Protein AF-A0A9E6MSM5-F1 (afdb_monomer_lite)

Secondary structure (DSSP, 8-state):
-----HHHHHHHHHHTSSSEEEPPPPTT-SEEEEETTTEEEEEEESSSSEEEEEEEEHHHHHTT-TTS-EEEEEEEPTTSS-EEEEEEE-S--HHHHHHHHHHHHHHHHHHHT----

pLDDT: mean 87.07, std 14.28, range [33.81, 97.38]

Sequence (117 aa):
MTSSTLKNILEQTILGCQNVKHLPSNKNWDSSFNINDKFIVEISRVSTDRSIIRVYGFNDFQNQTLSKKITIEFERVKFEDQCTFSIDVKNASRETEDYAYEIIGRVLNRFKGNKIT

Foldseek 3Di:
DPLQALQNLLVVLQVPAPPKDWDPDDPVFPTWIQHPLFKIWTKHDPDSFKIKIKIAGNVCVVVVVSQQIKIKIWGDDPPALAIDIDIDGGNHDPVRVVVVVVSVVSSRVVSVPPPPD

Structure (mmCIF, N/CA/C/O backbone):
data_AF-A0A9E6MSM5-F1
#
_entry.id   AF-A0A9E6MSM5-F1
#
loop_
_atom_site.group_PDB
_atom_site.id
_atom_site.type_symbol
_atom_site.label_atom_id
_atom_site.label_alt_id
_atom_site.label_comp_id
_atom_site.label_asym_id
_atom_site.label_entity_id
_atom_site.label_seq_id
_atom_site.pdbx_PDB_ins_code
_atom_site.Cartn_x
_atom_site.Cartn_y
_atom_site.Cartn_z
_atom_site.occupancy
_atom_site.B_iso_or_equiv
_atom_site.auth_seq_id
_atom_site.auth_comp_id
_atom_site.auth_asym_id
_atom_site.auth_atom_id
_atom_site.pdbx_PDB_model_num
ATOM 1 N N . MET A 1 1 ? 2.927 4.435 -26.606 1.00 36.97 1 MET A N 1
ATOM 2 C CA . MET A 1 1 ? 2.284 3.939 -25.371 1.00 36.97 1 MET A CA 1
ATOM 3 C C . MET A 1 1 ? 2.728 4.842 -24.237 1.00 36.97 1 MET A C 1
ATOM 5 O O . MET A 1 1 ? 3.927 4.990 -24.043 1.00 36.97 1 MET A O 1
ATOM 9 N N . THR A 1 2 ? 1.815 5.521 -23.550 1.00 41.53 2 THR A N 1
ATOM 10 C CA . THR A 1 2 ? 2.158 6.235 -22.314 1.00 41.53 2 THR A CA 1
ATOM 11 C C . THR A 1 2 ? 2.566 5.185 -21.284 1.00 41.53 2 THR A C 1
ATOM 13 O O . THR A 1 2 ? 1.740 4.372 -20.883 1.00 41.53 2 THR A O 1
ATOM 16 N N . SER A 1 3 ? 3.847 5.137 -20.906 1.00 55.78 3 SER A N 1
ATOM 17 C CA . SER A 1 3 ? 4.294 4.261 -19.818 1.00 55.78 3 SER A CA 1
ATOM 18 C C . SER A 1 3 ? 3.524 4.659 -18.561 1.00 55.78 3 SER A C 1
ATOM 20 O O . SER A 1 3 ? 3.722 5.751 -18.025 1.00 55.78 3 SER A O 1
ATOM 22 N N . SER A 1 4 ? 2.573 3.827 -18.135 1.00 69.44 4 SER A N 1
ATOM 23 C CA . SER A 1 4 ? 1.844 4.061 -16.895 1.00 69.44 4 SER A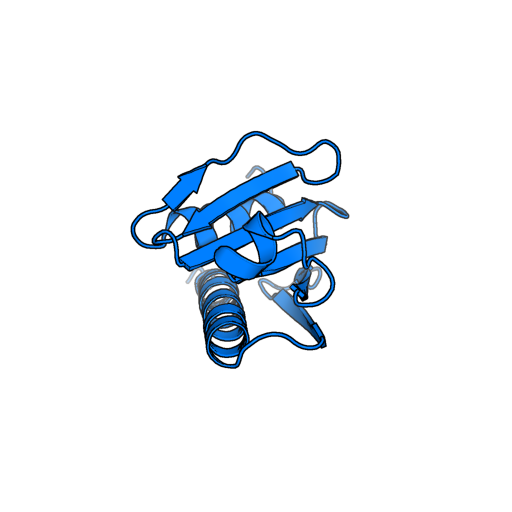 CA 1
ATOM 24 C C . SER A 1 4 ? 2.843 3.997 -15.743 1.00 69.44 4 SER A C 1
ATOM 26 O O . SER A 1 4 ? 3.544 2.987 -15.592 1.00 69.44 4 SER A O 1
ATOM 28 N N . THR A 1 5 ? 2.907 5.068 -14.950 1.00 86.12 5 THR A N 1
ATOM 29 C CA . THR A 1 5 ? 3.722 5.118 -13.731 1.00 86.12 5 THR A CA 1
ATOM 30 C C . THR A 1 5 ? 3.323 3.977 -12.799 1.00 86.12 5 THR A C 1
ATOM 32 O O . THR A 1 5 ? 2.161 3.556 -12.782 1.00 86.12 5 THR A O 1
ATOM 35 N N . LEU A 1 6 ? 4.268 3.488 -11.993 1.00 90.25 6 LEU A N 1
ATOM 36 C CA . LEU A 1 6 ? 3.980 2.446 -11.008 1.00 90.25 6 LEU A CA 1
ATOM 37 C C . LEU A 1 6 ? 2.829 2.865 -10.081 1.00 90.25 6 LEU A C 1
ATOM 39 O O . LEU A 1 6 ? 1.891 2.097 -9.894 1.00 90.25 6 LEU A O 1
ATOM 43 N N . LYS A 1 7 ? 2.820 4.123 -9.625 1.00 92.94 7 LYS A N 1
ATOM 44 C CA . LYS A 1 7 ? 1.723 4.722 -8.851 1.00 92.94 7 LYS A CA 1
ATOM 45 C C . LYS A 1 7 ? 0.350 4.499 -9.492 1.00 92.94 7 LYS A C 1
ATOM 47 O O . LYS A 1 7 ? -0.555 4.029 -8.810 1.00 92.94 7 LYS A O 1
ATOM 52 N N . ASN A 1 8 ? 0.202 4.752 -10.795 1.00 91.25 8 ASN A N 1
ATOM 53 C CA . ASN A 1 8 ? -1.075 4.547 -11.484 1.00 91.25 8 ASN A CA 1
ATOM 54 C C . ASN A 1 8 ? -1.486 3.066 -11.486 1.00 91.25 8 ASN A C 1
ATOM 56 O O . ASN A 1 8 ? -2.660 2.752 -11.321 1.00 91.25 8 ASN A O 1
ATOM 60 N N . ILE A 1 9 ? -0.536 2.139 -11.646 1.00 90.56 9 ILE A N 1
ATOM 61 C CA . ILE A 1 9 ? -0.819 0.695 -11.584 1.00 90.56 9 ILE A CA 1
ATOM 62 C C . ILE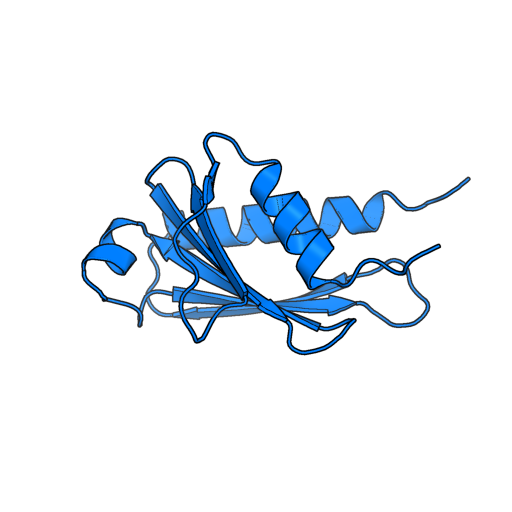 A 1 9 ? -1.300 0.300 -10.185 1.00 90.56 9 ILE A C 1
ATOM 64 O O . ILE A 1 9 ? -2.262 -0.463 -10.060 1.00 90.56 9 ILE A O 1
ATOM 68 N N . LEU A 1 10 ? -0.665 0.832 -9.139 1.00 94.06 10 LEU A N 1
ATOM 69 C CA . LEU A 1 10 ? -1.059 0.580 -7.755 1.00 94.06 10 LEU A CA 1
ATOM 70 C C . LEU A 1 10 ? -2.469 1.114 -7.476 1.00 94.06 10 LEU A C 1
ATOM 72 O O . LEU A 1 10 ? -3.304 0.372 -6.970 1.00 94.06 10 LEU A O 1
ATOM 76 N N . GLU A 1 11 ? -2.787 2.341 -7.894 1.00 94.50 11 GLU A N 1
ATOM 77 C CA . GLU A 1 11 ? -4.142 2.897 -7.768 1.00 94.50 11 GLU A CA 1
ATOM 78 C C . GLU A 1 11 ? -5.186 2.036 -8.473 1.00 94.50 11 GLU A C 1
ATOM 80 O O . GLU A 1 11 ? -6.209 1.703 -7.886 1.00 94.50 11 GLU A O 1
ATOM 85 N N . GLN A 1 12 ? -4.917 1.622 -9.712 1.00 92.94 12 GLN A N 1
ATOM 86 C CA . GLN A 1 12 ? -5.826 0.758 -10.465 1.00 92.94 12 GLN A CA 1
ATOM 87 C C . GLN A 1 12 ? -5.979 -0.629 -9.828 1.00 92.94 12 GLN A C 1
ATOM 89 O O . GLN A 1 12 ? -7.012 -1.276 -9.989 1.00 92.94 12 GLN A O 1
ATOM 94 N N . THR A 1 13 ? -4.962 -1.100 -9.105 1.00 93.31 13 THR A N 1
ATOM 95 C CA . THR A 1 13 ? -5.043 -2.344 -8.333 1.00 93.31 13 THR A CA 1
ATOM 96 C C . THR A 1 13 ? -5.978 -2.175 -7.142 1.00 93.31 13 THR A C 1
ATOM 98 O O . THR A 1 13 ? -6.855 -3.014 -6.945 1.00 93.31 13 THR A O 1
ATOM 101 N N . ILE A 1 14 ? -5.841 -1.073 -6.399 1.00 95.12 14 ILE A N 1
ATOM 102 C CA . ILE A 1 14 ? -6.708 -0.760 -5.258 1.00 95.12 14 ILE A CA 1
ATOM 103 C C . ILE A 1 14 ? -8.147 -0.513 -5.709 1.00 95.12 14 ILE A C 1
ATOM 105 O O . ILE A 1 14 ? -9.060 -1.074 -5.121 1.00 95.12 14 ILE A O 1
ATOM 109 N N . LEU A 1 15 ? -8.368 0.236 -6.791 1.00 93.75 15 LEU A N 1
ATOM 110 C CA . LEU A 1 15 ? -9.702 0.472 -7.358 1.00 93.75 15 LEU A CA 1
ATOM 111 C C . LEU A 1 15 ? -10.398 -0.813 -7.842 1.00 93.75 15 LEU A C 1
ATOM 113 O O . LEU A 1 15 ? -11.617 -0.824 -7.979 1.00 93.75 15 LEU A O 1
ATOM 117 N N . GLY A 1 16 ? -9.647 -1.893 -8.080 1.00 91.88 16 GLY A N 1
ATOM 118 C CA . GLY A 1 16 ? -10.193 -3.221 -8.373 1.00 91.88 16 GLY A CA 1
ATOM 119 C C . GLY A 1 16 ? -10.641 -4.015 -7.136 1.00 91.88 16 GLY A C 1
ATOM 120 O O . GLY A 1 16 ? -11.108 -5.147 -7.279 1.00 91.88 16 GLY A O 1
ATOM 121 N N . CYS A 1 17 ? -10.469 -3.483 -5.924 1.00 90.88 17 CYS A N 1
ATOM 122 C CA . CYS A 1 17 ? -11.009 -4.073 -4.700 1.00 90.88 17 CYS A CA 1
ATOM 123 C C . CYS A 1 17 ? -12.515 -3.785 -4.556 1.00 90.88 17 CYS A C 1
ATOM 125 O O . CYS A 1 17 ? -13.082 -2.923 -5.224 1.00 90.88 17 CYS A O 1
ATOM 127 N N . GLN A 1 18 ? -13.185 -4.518 -3.666 1.00 88.00 18 GLN A N 1
ATOM 128 C CA . GLN A 1 18 ? -14.595 -4.273 -3.356 1.00 88.00 18 GLN A CA 1
ATOM 129 C C . GLN A 1 18 ? -14.755 -3.079 -2.402 1.00 88.00 18 GLN A C 1
ATOM 131 O O . GLN A 1 18 ? -13.932 -2.884 -1.509 1.00 88.00 18 GLN A O 1
ATOM 136 N N . ASN A 1 19 ? -15.827 -2.303 -2.599 1.00 92.69 19 ASN A N 1
ATOM 137 C CA . ASN A 1 19 ? -16.232 -1.146 -1.787 1.00 92.69 19 ASN A CA 1
ATOM 138 C C . ASN A 1 19 ? -15.091 -0.168 -1.473 1.00 92.69 19 ASN A C 1
ATOM 140 O O . ASN A 1 19 ? -14.764 0.093 -0.312 1.00 92.69 19 ASN A O 1
ATOM 144 N N . VAL A 1 20 ? -14.495 0.382 -2.528 1.00 95.44 20 VAL A N 1
ATOM 145 C CA . VAL A 1 20 ? -13.452 1.403 -2.422 1.00 95.44 20 VAL A CA 1
ATOM 146 C C . VAL A 1 20 ? -14.063 2.796 -2.436 1.00 95.44 20 VAL A C 1
ATOM 148 O O . VAL A 1 20 ? -14.829 3.140 -3.334 1.00 95.44 20 VAL A O 1
ATOM 151 N N . LYS A 1 21 ? -13.685 3.621 -1.462 1.00 95.62 21 LYS A N 1
ATOM 152 C CA . LYS A 1 21 ? -14.021 5.046 -1.407 1.00 95.62 21 LYS A CA 1
ATOM 153 C C . LYS A 1 21 ? -12.731 5.857 -1.457 1.00 95.62 21 LYS A C 1
ATOM 155 O O . LYS A 1 21 ? -11.815 5.604 -0.675 1.00 95.62 21 LYS A O 1
ATOM 160 N N . HIS A 1 22 ? -12.665 6.847 -2.342 1.00 93.75 22 HIS A N 1
ATOM 161 C CA . HIS A 1 22 ? -11.590 7.835 -2.296 1.00 93.75 22 HIS A CA 1
ATOM 162 C C . HIS A 1 22 ? -11.713 8.677 -1.027 1.00 93.75 22 HIS A C 1
ATOM 164 O O . HIS A 1 22 ? -12.796 9.161 -0.695 1.00 93.75 22 HIS A O 1
ATOM 170 N N . LEU A 1 23 ? -10.592 8.866 -0.341 1.00 90.38 23 LEU A N 1
ATOM 171 C CA . LEU A 1 23 ? -10.477 9.828 0.742 1.00 90.38 23 LEU A CA 1
ATOM 172 C C . LEU A 1 23 ? -9.887 11.142 0.210 1.00 90.38 23 LEU A C 1
ATOM 174 O O . LEU A 1 23 ? -9.152 11.125 -0.784 1.00 90.38 23 LEU A O 1
ATOM 178 N N . PRO A 1 24 ? -10.193 12.286 0.850 1.00 84.19 24 PRO A N 1
ATOM 179 C CA . PRO A 1 24 ? -9.571 13.557 0.505 1.00 84.19 24 PRO A CA 1
ATOM 180 C C . PRO A 1 24 ? -8.046 13.432 0.520 1.00 84.19 24 PRO A C 1
ATOM 182 O O . PRO A 1 24 ? -7.478 12.825 1.430 1.00 84.19 24 PRO A O 1
ATOM 185 N N . SER A 1 25 ? -7.386 14.007 -0.487 1.00 65.19 2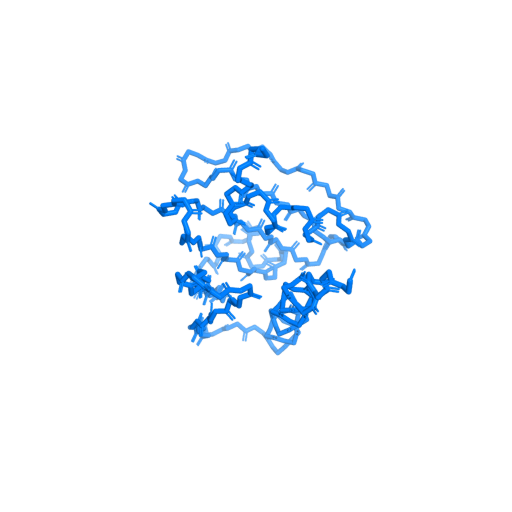5 SER A N 1
ATOM 186 C CA . SER A 1 25 ? -5.927 13.977 -0.564 1.00 65.19 25 SER A CA 1
ATOM 187 C C . SER A 1 25 ? -5.320 14.666 0.662 1.00 65.19 25 SER A C 1
ATOM 189 O O . SER A 1 25 ? -5.641 15.803 1.015 1.00 65.19 25 SER A O 1
ATOM 191 N N . ASN A 1 26 ? -4.442 13.926 1.322 1.00 69.94 26 ASN A N 1
ATOM 192 C CA . ASN A 1 26 ? -3.543 14.388 2.361 1.00 69.94 26 ASN A CA 1
ATOM 193 C C . ASN A 1 26 ? -2.315 15.001 1.664 1.00 69.94 26 ASN A C 1
ATOM 195 O O . ASN A 1 26 ? -1.793 14.398 0.736 1.00 69.94 26 ASN A O 1
ATOM 199 N N . LYS A 1 27 ? -1.802 16.154 2.122 1.00 69.56 27 LYS A N 1
ATOM 200 C CA . LYS A 1 27 ? -0.633 16.834 1.510 1.00 69.56 27 LYS A CA 1
ATOM 201 C C . LYS A 1 27 ? 0.610 15.943 1.325 1.00 69.56 27 LYS A C 1
ATOM 203 O O . LYS A 1 27 ? 1.472 16.283 0.524 1.00 69.56 27 LYS A O 1
ATOM 208 N N . ASN A 1 28 ? 0.716 14.846 2.071 1.00 77.94 28 ASN A N 1
ATOM 209 C CA . ASN A 1 28 ? 1.861 13.938 2.067 1.00 77.94 28 ASN A CA 1
ATOM 210 C C . ASN A 1 28 ? 1.669 12.691 1.183 1.00 77.94 28 ASN A C 1
ATOM 212 O O . ASN A 1 28 ? 2.617 11.923 1.032 1.00 77.94 28 ASN A O 1
ATOM 216 N N . TRP A 1 29 ? 0.469 12.462 0.637 1.00 88.88 29 TRP A N 1
ATOM 217 C CA . TRP A 1 29 ? 0.138 11.265 -0.143 1.00 88.88 29 TRP A CA 1
ATOM 218 C C . TRP A 1 29 ? -0.620 11.638 -1.408 1.00 88.88 29 TRP A C 1
ATOM 220 O O . TRP A 1 29 ? -1.576 12.412 -1.369 1.00 88.88 29 TRP A O 1
ATOM 230 N N . ASP A 1 30 ? -0.225 11.039 -2.528 1.00 90.44 30 ASP A N 1
ATOM 231 C CA . ASP A 1 30 ? -0.870 11.321 -3.808 1.00 90.44 30 ASP A CA 1
ATOM 232 C C . ASP A 1 30 ? -2.325 10.846 -3.799 1.00 90.44 30 ASP A C 1
ATOM 234 O O . ASP A 1 30 ? -3.197 11.502 -4.370 1.00 90.44 30 ASP A O 1
ATOM 238 N N . SER A 1 31 ? -2.582 9.716 -3.131 1.00 93.38 31 SER A N 1
ATOM 239 C CA . SER A 1 31 ? -3.890 9.062 -3.129 1.00 93.38 31 SER A CA 1
ATOM 240 C C . SER A 1 31 ? -4.150 8.359 -1.807 1.00 93.38 31 SER A C 1
ATOM 242 O O . SER A 1 31 ? -3.238 7.797 -1.201 1.00 93.38 31 SER A O 1
ATOM 244 N N . SER A 1 32 ? -5.407 8.366 -1.372 1.00 95.00 32 SER A N 1
ATOM 245 C CA . SER A 1 32 ? -5.853 7.677 -0.166 1.00 95.00 32 SER A CA 1
ATOM 246 C C . SER A 1 32 ? -7.213 7.031 -0.405 1.00 95.00 32 SER A C 1
ATOM 248 O O . SER A 1 32 ? -8.090 7.618 -1.046 1.00 95.00 32 SER A O 1
ATOM 250 N N . PHE A 1 33 ? -7.370 5.805 0.083 1.00 95.44 33 PHE A N 1
ATOM 251 C CA . PHE A 1 33 ? -8.530 4.960 -0.157 1.00 95.44 33 PHE A CA 1
ATOM 252 C C . PHE A 1 33 ? -8.996 4.312 1.139 1.00 95.44 33 PHE A C 1
ATOM 254 O O . PHE A 1 33 ? -8.188 3.789 1.903 1.00 95.44 33 PHE A O 1
ATOM 261 N N . ASN A 1 34 ? -10.306 4.290 1.346 1.00 95.94 34 ASN A N 1
ATOM 262 C CA . ASN A 1 34 ? -10.960 3.460 2.344 1.00 95.94 34 ASN A CA 1
ATOM 263 C C . ASN A 1 34 ? -11.526 2.215 1.651 1.00 95.94 34 ASN A C 1
ATOM 265 O O . ASN A 1 34 ? -12.280 2.340 0.683 1.00 95.94 34 ASN A O 1
ATOM 269 N N . ILE A 1 35 ? -11.151 1.033 2.140 1.00 96.00 35 ILE A N 1
ATOM 270 C CA . ILE A 1 35 ? -11.559 -0.262 1.600 1.00 96.00 35 ILE A CA 1
ATOM 271 C C . ILE A 1 35 ? -12.437 -0.983 2.614 1.00 96.00 35 ILE A C 1
ATOM 273 O O . ILE A 1 35 ? -11.976 -1.326 3.708 1.00 96.00 35 ILE A O 1
ATOM 277 N N . ASN A 1 36 ? -13.689 -1.250 2.230 1.00 93.75 36 ASN A N 1
ATOM 278 C CA . ASN A 1 36 ? -14.669 -1.975 3.047 1.00 93.75 36 ASN A CA 1
ATOM 279 C C . ASN A 1 36 ? -14.877 -1.393 4.463 1.00 93.75 36 ASN A C 1
ATOM 281 O O . ASN A 1 36 ? -15.282 -2.131 5.355 1.00 93.75 36 ASN A O 1
ATOM 285 N N . ASP A 1 37 ? -14.555 -0.112 4.699 1.00 92.88 37 ASP A N 1
ATOM 286 C CA . ASP A 1 37 ? -14.553 0.504 6.038 1.00 92.88 37 ASP A CA 1
ATOM 287 C C . ASP A 1 37 ? -13.681 -0.274 7.058 1.00 92.88 37 ASP A C 1
ATOM 289 O O . ASP A 1 37 ? -13.856 -0.172 8.271 1.00 92.88 37 ASP A O 1
ATOM 293 N N . LYS A 1 38 ? -12.710 -1.052 6.551 1.00 95.19 38 LYS A N 1
ATOM 294 C CA . LYS A 1 38 ? -11.797 -1.910 7.322 1.00 95.19 38 LYS A CA 1
ATOM 295 C C . LYS A 1 38 ? -10.347 -1.481 7.223 1.00 95.19 38 LYS A C 1
ATOM 297 O O . LYS A 1 38 ? -9.627 -1.544 8.217 1.00 95.19 38 LYS A O 1
ATOM 302 N N . PHE A 1 39 ? -9.922 -1.043 6.043 1.00 96.06 39 PHE A N 1
ATOM 303 C CA . PHE A 1 39 ? -8.536 -0.679 5.791 1.00 96.06 39 PHE A CA 1
ATOM 304 C C . PHE A 1 39 ? -8.443 0.680 5.129 1.00 96.06 39 PHE A C 1
ATOM 306 O O . PHE A 1 39 ? -9.260 1.024 4.274 1.00 96.06 39 PHE A O 1
ATOM 313 N N . ILE A 1 40 ? -7.401 1.420 5.488 1.00 95.38 40 ILE A N 1
ATOM 314 C C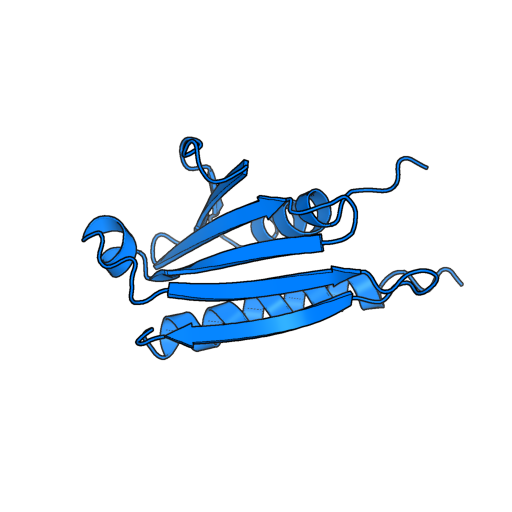A . ILE A 1 40 ? -6.982 2.607 4.753 1.00 95.38 40 ILE A CA 1
ATOM 315 C C . ILE A 1 40 ? -5.710 2.280 3.985 1.00 95.38 40 ILE A C 1
ATOM 317 O O . ILE A 1 40 ? -4.773 1.707 4.543 1.00 95.38 40 ILE A O 1
ATOM 321 N N . VAL A 1 41 ? -5.686 2.659 2.711 1.00 95.75 41 VAL A N 1
ATOM 322 C CA . VAL A 1 41 ? -4.527 2.516 1.834 1.00 95.75 41 VAL A CA 1
ATOM 323 C C . VAL A 1 41 ? -4.118 3.893 1.332 1.00 95.75 41 VAL A C 1
ATOM 325 O O . VAL A 1 41 ? -4.893 4.553 0.645 1.00 95.75 41 VAL A O 1
ATOM 328 N N . GLU A 1 42 ? -2.902 4.321 1.652 1.00 95.38 42 GLU A N 1
ATOM 329 C CA . GLU A 1 42 ? -2.297 5.543 1.109 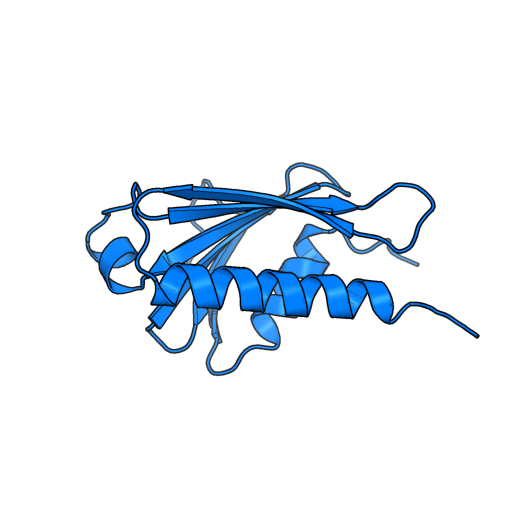1.00 95.38 42 GLU A CA 1
ATOM 330 C C . GLU A 1 42 ? -1.209 5.178 0.092 1.00 95.38 42 GLU A C 1
ATOM 332 O O . GLU A 1 42 ? -0.451 4.233 0.311 1.00 95.38 42 GLU A O 1
ATOM 337 N N . ILE A 1 43 ? -1.118 5.920 -1.015 1.00 95.44 43 ILE A N 1
ATOM 338 C CA . ILE A 1 43 ? -0.149 5.694 -2.097 1.00 95.44 43 ILE A CA 1
ATOM 339 C C . ILE A 1 43 ? 0.624 6.982 -2.374 1.00 95.44 43 ILE A C 1
ATOM 341 O O . ILE A 1 43 ? 0.041 8.063 -2.463 1.00 95.44 43 ILE A O 1
ATOM 345 N N . SER A 1 44 ? 1.942 6.867 -2.516 1.00 93.88 44 SER A N 1
ATOM 346 C CA . SER A 1 44 ? 2.823 7.966 -2.909 1.00 93.88 44 SER A CA 1
ATOM 347 C C . SER A 1 44 ? 3.802 7.514 -3.988 1.00 93.88 44 SER A C 1
ATOM 349 O O . SER A 1 44 ? 4.400 6.436 -3.912 1.00 93.88 44 SER A O 1
ATOM 351 N N . ARG A 1 45 ? 3.970 8.347 -5.011 1.00 93.31 45 ARG A N 1
ATOM 352 C CA . ARG A 1 45 ? 4.959 8.192 -6.067 1.00 93.31 45 ARG A CA 1
ATOM 353 C C . ARG A 1 45 ? 6.311 8.695 -5.574 1.00 93.31 45 ARG A C 1
ATOM 355 O O . ARG A 1 45 ? 6.469 9.875 -5.278 1.00 93.31 45 ARG A O 1
ATOM 362 N N . VAL A 1 46 ? 7.315 7.822 -5.612 1.00 92.94 46 VAL A N 1
ATOM 363 C CA . VAL A 1 46 ? 8.717 8.206 -5.381 1.00 92.94 46 VAL A CA 1
ATOM 364 C C . VAL A 1 46 ? 9.382 8.585 -6.707 1.00 92.94 46 VAL A C 1
ATOM 366 O O . VAL A 1 46 ? 10.056 9.605 -6.805 1.00 92.94 46 VAL A O 1
ATOM 369 N N . SER A 1 47 ? 9.158 7.792 -7.755 1.00 91.25 47 SER A N 1
ATOM 370 C CA . SER A 1 47 ? 9.612 8.053 -9.126 1.00 91.25 47 SER A CA 1
ATOM 371 C C . SER A 1 47 ? 8.650 7.403 -10.133 1.00 91.25 47 SER A C 1
ATOM 373 O O . SER A 1 47 ? 7.604 6.879 -9.751 1.00 91.25 47 SER A O 1
ATOM 375 N N . THR A 1 48 ? 8.968 7.426 -11.431 1.00 88.88 48 THR A N 1
ATOM 376 C CA . THR A 1 48 ? 8.172 6.721 -12.458 1.00 88.88 48 THR A CA 1
ATOM 377 C C . THR A 1 48 ? 8.033 5.226 -12.159 1.00 88.88 48 THR A C 1
ATOM 379 O O . THR A 1 48 ? 6.949 4.666 -12.333 1.00 88.88 48 THR A O 1
ATOM 382 N N . ASP A 1 49 ? 9.110 4.618 -11.665 1.00 90.75 49 ASP A N 1
ATOM 383 C CA . ASP A 1 49 ? 9.248 3.173 -11.478 1.00 90.75 49 ASP A CA 1
ATOM 384 C C . ASP A 1 49 ? 9.238 2.760 -10.002 1.00 90.75 49 ASP A C 1
ATOM 386 O O . ASP A 1 49 ? 9.345 1.578 -9.711 1.00 90.75 49 ASP A O 1
ATOM 390 N N . ARG A 1 50 ? 9.092 3.703 -9.064 1.00 93.88 50 ARG A N 1
ATOM 391 C CA . ARG A 1 50 ? 9.107 3.432 -7.620 1.00 93.88 50 ARG A CA 1
ATOM 392 C C . ARG A 1 50 ? 7.935 4.102 -6.917 1.00 93.88 50 ARG A C 1
ATOM 394 O O . ARG A 1 50 ? 7.628 5.273 -7.164 1.00 93.88 50 ARG A O 1
ATOM 401 N N . SER A 1 51 ? 7.246 3.379 -6.043 1.00 95.44 51 SER A N 1
ATOM 402 C CA . SER A 1 51 ? 6.082 3.892 -5.311 1.00 95.44 51 SER A CA 1
ATOM 403 C C . SER A 1 51 ? 5.925 3.201 -3.962 1.00 95.44 51 SER A C 1
ATOM 405 O O . SER A 1 51 ? 6.292 2.041 -3.801 1.00 95.44 51 SER A O 1
ATOM 407 N N . ILE A 1 52 ? 5.371 3.925 -2.995 1.00 95.38 52 ILE A N 1
ATOM 408 C CA . ILE A 1 52 ? 5.154 3.452 -1.629 1.00 95.38 52 ILE A CA 1
ATOM 409 C C . ILE A 1 52 ? 3.655 3.321 -1.384 1.00 95.38 52 ILE A C 1
ATOM 411 O O . ILE A 1 52 ? 2.885 4.222 -1.721 1.00 95.38 52 ILE A O 1
ATOM 415 N N . ILE A 1 53 ? 3.266 2.218 -0.753 1.00 95.50 53 ILE A N 1
ATOM 416 C CA . ILE A 1 53 ? 1.947 1.995 -0.174 1.00 95.50 53 ILE A CA 1
ATOM 417 C C . ILE A 1 53 ? 2.071 1.976 1.345 1.00 95.50 53 ILE A C 1
ATOM 419 O O . ILE A 1 53 ? 2.984 1.364 1.901 1.00 95.50 53 ILE A O 1
ATOM 423 N N . ARG A 1 54 ? 1.117 2.604 2.028 1.00 95.38 54 ARG A N 1
ATOM 424 C CA . ARG A 1 54 ? 0.862 2.358 3.446 1.00 95.38 54 ARG A CA 1
ATOM 425 C C . ARG A 1 54 ? -0.504 1.738 3.639 1.00 95.38 54 ARG A C 1
ATOM 427 O O . ARG A 1 54 ? -1.476 2.218 3.067 1.00 95.38 54 ARG A O 1
ATOM 434 N N . VAL A 1 55 ? -0.557 0.709 4.473 1.00 96.06 55 VAL A N 1
ATOM 435 C CA . VAL A 1 55 ? -1.788 0.023 4.864 1.00 96.06 55 VAL A CA 1
ATOM 436 C C . VAL A 1 55 ? -2.000 0.219 6.360 1.00 96.06 55 VAL A C 1
ATOM 438 O O . VAL A 1 55 ? -1.083 0.011 7.159 1.00 96.06 55 VAL A O 1
ATOM 441 N N . TYR A 1 56 ? -3.211 0.622 6.727 1.00 94.88 56 TYR A N 1
ATOM 442 C CA . TYR A 1 56 ? -3.654 0.801 8.106 1.00 94.88 56 TYR A CA 1
ATOM 443 C C . TYR A 1 56 ? -4.954 0.033 8.327 1.00 94.88 56 TYR A C 1
ATOM 445 O O . TYR A 1 56 ? -5.799 -0.020 7.429 1.00 94.88 56 TYR A O 1
ATOM 453 N N . GLY A 1 57 ? -5.174 -0.459 9.545 1.00 95.19 57 GLY A N 1
ATOM 454 C CA . GLY A 1 57 ? -6.530 -0.736 10.009 1.00 95.19 57 GLY A CA 1
ATOM 455 C C . GLY A 1 57 ? -7.325 0.571 10.113 1.00 95.19 57 GLY A C 1
ATOM 456 O O . GLY A 1 57 ? -6.789 1.600 10.529 1.00 95.19 57 GLY A O 1
ATOM 457 N N . PHE A 1 58 ? -8.606 0.547 9.749 1.00 93.06 58 PHE A N 1
ATOM 458 C CA . PHE A 1 58 ? -9.473 1.731 9.741 1.00 93.06 58 PHE A CA 1
ATOM 459 C C . PHE A 1 58 ? -9.506 2.428 11.107 1.00 93.06 58 PHE A C 1
ATOM 461 O O . PHE A 1 58 ? -9.300 3.637 11.194 1.00 93.06 58 PHE A O 1
ATOM 468 N N . ASN A 1 59 ? -9.672 1.654 12.183 1.00 91.94 59 ASN A N 1
ATOM 469 C CA . ASN A 1 59 ? -9.698 2.185 13.547 1.00 91.94 59 ASN A CA 1
ATOM 470 C C . ASN A 1 59 ? -8.353 2.794 13.963 1.00 91.94 59 ASN A C 1
ATOM 472 O O . ASN A 1 59 ? -8.332 3.852 14.586 1.00 91.94 59 ASN A O 1
ATOM 476 N N . ASP A 1 60 ? -7.228 2.168 13.602 1.00 91.56 60 ASP A N 1
ATOM 477 C CA . ASP A 1 60 ? -5.902 2.714 13.912 1.00 91.56 60 ASP A CA 1
ATOM 478 C C . ASP A 1 60 ? -5.654 4.029 13.153 1.00 91.56 60 ASP A C 1
ATOM 480 O O . ASP A 1 60 ? -5.047 4.948 13.705 1.00 91.56 60 ASP A O 1
ATOM 484 N N . PHE A 1 61 ? -6.169 4.159 11.925 1.00 90.19 61 PHE A N 1
ATOM 485 C CA . PHE A 1 61 ? -6.115 5.405 11.160 1.00 90.19 61 PHE A CA 1
ATOM 486 C C . PHE A 1 61 ? -6.971 6.513 11.793 1.00 90.19 61 PHE A C 1
ATOM 488 O O . PHE A 1 61 ? -6.472 7.616 12.013 1.00 90.19 61 PHE A O 1
ATOM 495 N N . GLN A 1 62 ? -8.231 6.221 12.145 1.00 89.62 62 GLN A N 1
ATOM 496 C CA . GLN A 1 62 ? -9.136 7.182 12.800 1.00 89.62 62 GLN A CA 1
ATOM 497 C C . GLN A 1 62 ? -8.589 7.661 14.151 1.00 89.62 62 GLN A C 1
ATOM 499 O O . GLN A 1 62 ? -8.603 8.854 14.447 1.00 89.62 62 GLN A O 1
ATOM 504 N N . ASN A 1 63 ? -8.019 6.743 14.934 1.00 89.56 63 ASN A N 1
ATOM 505 C CA . ASN A 1 63 ? -7.403 7.040 16.228 1.00 89.56 63 ASN A CA 1
ATOM 506 C C . ASN A 1 63 ? -5.991 7.643 16.105 1.00 89.56 63 ASN A C 1
ATOM 508 O O . ASN A 1 63 ? -5.279 7.737 17.103 1.00 89.56 63 ASN A O 1
ATOM 512 N N . GLN A 1 64 ? -5.546 7.992 14.891 1.00 87.00 64 GLN A N 1
ATOM 513 C CA . GLN A 1 64 ? -4.219 8.549 14.597 1.00 87.00 64 GLN A CA 1
ATOM 514 C C . GLN A 1 64 ? -3.051 7.709 15.145 1.00 87.00 64 GLN A C 1
ATOM 516 O O . GLN A 1 64 ? -1.946 8.204 15.368 1.00 87.00 64 GLN A O 1
ATOM 521 N N . THR A 1 65 ? -3.253 6.400 15.302 1.00 85.69 65 THR A N 1
ATOM 522 C CA . THR A 1 65 ? -2.227 5.445 15.736 1.00 85.69 65 THR A CA 1
ATOM 523 C C . THR A 1 65 ? -1.378 5.009 14.535 1.00 85.69 65 THR A C 1
ATOM 525 O O . THR A 1 65 ? -1.193 3.829 14.241 1.00 85.69 65 THR A O 1
ATOM 528 N N . LEU A 1 66 ? -0.834 5.993 13.810 1.00 81.50 66 LEU A N 1
ATOM 529 C CA . LEU A 1 66 ? -0.143 5.815 12.524 1.00 81.50 66 LEU A CA 1
ATOM 530 C C . LEU A 1 66 ? 1.195 5.063 12.636 1.00 81.50 66 LEU A C 1
ATOM 532 O O . LEU A 1 66 ? 1.865 4.824 11.626 1.00 81.50 66 LEU A O 1
ATOM 536 N N . SER A 1 67 ? 1.628 4.728 13.851 1.00 84.06 67 SER A N 1
ATOM 537 C CA . SER A 1 67 ? 2.763 3.841 14.110 1.00 84.06 67 SER A CA 1
ATOM 538 C C . SER A 1 67 ? 2.454 2.379 13.773 1.00 84.06 67 SER A C 1
ATOM 540 O O . SER A 1 67 ? 3.384 1.661 13.422 1.00 84.06 67 SER A O 1
ATOM 542 N N . LYS A 1 68 ? 1.179 1.963 13.795 1.00 88.88 68 LYS A N 1
ATOM 543 C CA . LYS A 1 68 ? 0.714 0.595 13.489 1.00 88.88 68 LYS A CA 1
ATOM 544 C C . LYS A 1 68 ? 0.475 0.337 11.996 1.00 88.88 68 LYS A C 1
ATOM 546 O O . LYS A 1 68 ? -0.444 -0.378 11.602 1.00 88.88 68 LYS A O 1
ATOM 551 N N . LYS A 1 69 ? 1.258 0.996 11.149 1.00 91.88 69 LYS A N 1
ATOM 552 C CA . LYS A 1 69 ? 1.133 0.898 9.694 1.00 91.88 69 LYS A CA 1
ATOM 553 C C . LYS A 1 69 ? 2.035 -0.189 9.142 1.00 91.88 69 LYS A C 1
ATOM 555 O O . LYS A 1 69 ? 3.119 -0.437 9.669 1.00 91.88 69 LYS A O 1
ATOM 560 N N . ILE A 1 70 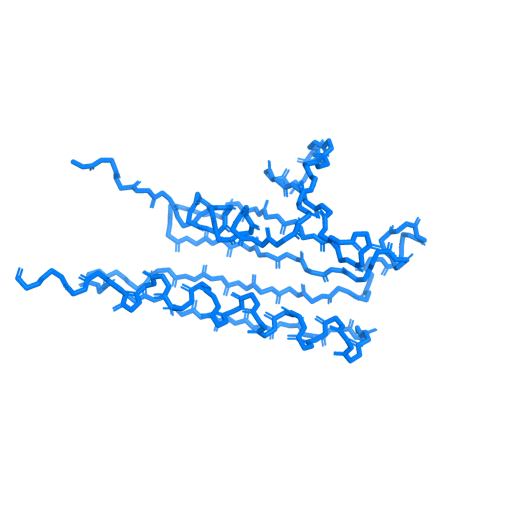? 1.633 -0.729 8.004 1.00 96.50 70 ILE A N 1
ATOM 561 C CA . ILE A 1 70 ? 2.509 -1.523 7.150 1.00 96.50 70 ILE A CA 1
ATOM 562 C C . ILE A 1 70 ? 2.929 -0.650 5.983 1.00 96.50 70 ILE A C 1
ATOM 564 O O . ILE A 1 70 ? 2.083 -0.036 5.336 1.00 96.50 70 ILE A O 1
ATOM 568 N N . THR A 1 71 ? 4.232 -0.563 5.739 1.00 96.50 71 THR A N 1
ATOM 569 C CA . THR A 1 71 ? 4.773 0.161 4.585 1.00 96.50 71 THR A CA 1
ATOM 570 C C . THR A 1 71 ? 5.281 -0.851 3.576 1.00 96.50 71 THR A C 1
ATOM 572 O O . THR A 1 71 ? 6.079 -1.715 3.923 1.00 96.50 71 THR A O 1
ATOM 575 N N . ILE A 1 72 ? 4.816 -0.739 2.338 1.00 97.38 72 ILE A N 1
ATOM 576 C CA . ILE A 1 72 ? 5.263 -1.563 1.222 1.00 97.38 72 ILE A CA 1
ATOM 577 C C . ILE A 1 72 ? 5.874 -0.627 0.196 1.00 97.38 72 ILE A C 1
ATOM 579 O O . ILE A 1 72 ? 5.242 0.338 -0.231 1.00 97.38 72 ILE A O 1
ATOM 583 N N . GLU A 1 73 ? 7.095 -0.907 -0.212 1.00 97.12 73 GLU A N 1
ATOM 584 C CA . GLU A 1 73 ? 7.739 -0.200 -1.302 1.00 97.12 73 GLU A CA 1
ATOM 585 C C . GLU A 1 73 ? 7.788 -1.112 -2.516 1.00 97.12 73 GLU A C 1
ATOM 587 O O . GLU A 1 73 ? 8.293 -2.226 -2.417 1.00 97.12 73 GLU A O 1
ATOM 592 N N . PHE A 1 74 ? 7.268 -0.636 -3.643 1.00 95.19 74 PHE A N 1
ATOM 593 C CA . PHE A 1 74 ? 7.329 -1.323 -4.923 1.00 95.19 74 PHE A CA 1
ATOM 594 C C . PHE A 1 74 ? 8.317 -0.621 -5.847 1.00 95.19 74 PHE A C 1
ATOM 596 O O . PHE A 1 74 ? 8.330 0.613 -5.942 1.00 95.19 74 PHE A O 1
ATOM 603 N N . GLU A 1 75 ? 9.079 -1.418 -6.584 1.00 93.94 75 GLU A N 1
ATOM 604 C CA . GLU A 1 75 ? 9.978 -0.958 -7.633 1.00 93.94 75 GLU A CA 1
ATOM 605 C C . GLU A 1 75 ? 9.776 -1.810 -8.889 1.00 93.94 75 GLU A C 1
ATOM 607 O O . GLU A 1 75 ? 9.674 -3.037 -8.829 1.00 93.94 75 GLU A O 1
ATOM 612 N N . ARG A 1 76 ? 9.658 -1.164 -10.049 1.00 89.19 76 ARG A N 1
ATOM 613 C CA . ARG A 1 76 ? 9.655 -1.850 -11.340 1.00 89.19 76 ARG A CA 1
ATOM 614 C C . ARG A 1 76 ? 11.099 -2.171 -11.710 1.00 89.19 76 ARG A C 1
ATOM 616 O O . ARG A 1 76 ? 11.958 -1.290 -11.712 1.00 89.19 76 ARG A O 1
ATOM 623 N N . VAL A 1 77 ? 11.348 -3.420 -12.083 1.00 83.44 77 VAL A N 1
ATOM 624 C CA . VAL A 1 77 ? 12.660 -3.835 -12.583 1.00 83.44 77 VAL A CA 1
ATOM 625 C C . VAL A 1 77 ? 12.817 -3.299 -14.003 1.00 83.44 77 VAL A C 1
ATOM 627 O O . VAL A 1 77 ? 11.972 -3.528 -14.865 1.00 83.44 77 VAL A O 1
ATOM 630 N N . LYS A 1 78 ? 13.876 -2.528 -14.264 1.00 73.44 78 LYS A N 1
ATOM 631 C CA . LYS A 1 78 ? 14.108 -1.967 -15.602 1.00 73.44 78 LYS A CA 1
ATOM 632 C C . LYS A 1 78 ? 14.298 -3.090 -16.621 1.00 73.44 78 LYS A C 1
ATOM 634 O O . LYS A 1 78 ? 15.024 -4.037 -16.352 1.00 73.44 78 LYS A O 1
ATOM 639 N N . PHE A 1 79 ? 13.704 -2.913 -17.802 1.00 67.94 79 PHE A N 1
ATOM 640 C CA . PHE A 1 79 ? 13.776 -3.842 -18.942 1.00 67.94 79 PHE A CA 1
ATOM 641 C C . PHE A 1 79 ? 13.084 -5.197 -18.738 1.00 67.94 79 PHE A C 1
ATOM 643 O O . PHE A 1 79 ? 13.111 -6.028 -19.642 1.00 67.94 79 PHE A O 1
ATOM 650 N N . GLU A 1 80 ? 12.406 -5.392 -17.609 1.00 66.81 80 GLU A N 1
ATOM 651 C CA . GLU A 1 80 ? 11.591 -6.568 -17.338 1.00 66.81 80 GLU A CA 1
ATOM 652 C C . GLU A 1 80 ? 10.165 -6.118 -16.992 1.00 66.81 80 GLU A C 1
ATOM 654 O O . GLU A 1 80 ? 9.967 -5.126 -16.292 1.00 66.81 80 GLU A O 1
ATOM 659 N N . ASP A 1 81 ? 9.144 -6.859 -17.429 1.00 72.50 81 ASP A N 1
ATOM 660 C CA . ASP A 1 81 ? 7.757 -6.660 -16.973 1.00 72.50 81 ASP A CA 1
ATOM 661 C C . ASP A 1 81 ? 7.558 -7.215 -15.548 1.00 72.50 81 ASP A C 1
ATOM 663 O O . ASP A 1 81 ? 6.605 -7.929 -15.243 1.00 72.50 81 ASP A O 1
ATOM 667 N N . GLN A 1 82 ? 8.501 -6.917 -14.654 1.00 81.12 82 GLN A N 1
ATOM 668 C CA . GLN A 1 82 ? 8.554 -7.417 -13.288 1.00 81.12 82 GLN A CA 1
ATOM 669 C C . GLN A 1 82 ? 8.503 -6.273 -12.278 1.00 81.12 82 GLN A C 1
ATOM 671 O O . GLN A 1 82 ? 8.892 -5.132 -12.543 1.00 81.12 82 GLN A O 1
ATOM 676 N N . CYS A 1 83 ? 8.019 -6.600 -11.085 1.00 87.25 83 CYS A N 1
ATOM 677 C CA . CYS A 1 83 ? 7.965 -5.688 -9.958 1.00 87.25 83 CYS A CA 1
ATOM 678 C C . CYS A 1 83 ? 8.497 -6.400 -8.718 1.00 87.25 83 CYS A C 1
ATOM 680 O O . CYS A 1 83 ? 8.059 -7.505 -8.392 1.00 87.25 83 CYS A O 1
ATOM 682 N N . THR A 1 84 ? 9.448 -5.767 -8.045 1.00 91.75 84 THR A N 1
ATOM 683 C CA . THR A 1 84 ? 9.947 -6.180 -6.737 1.00 91.75 84 THR A CA 1
ATOM 684 C C . THR A 1 84 ? 9.255 -5.370 -5.652 1.00 91.75 84 THR A C 1
ATOM 686 O O . THR A 1 84 ? 8.677 -4.307 -5.904 1.00 91.75 84 THR A O 1
ATOM 689 N N . PHE A 1 85 ? 9.296 -5.887 -4.427 1.00 94.94 85 PHE A N 1
ATOM 690 C CA . PHE A 1 85 ? 8.786 -5.170 -3.273 1.00 94.94 85 PHE A CA 1
ATOM 691 C C . PHE A 1 85 ? 9.646 -5.406 -2.034 1.00 94.94 85 PHE A C 1
ATOM 693 O O . PHE A 1 85 ? 10.305 -6.437 -1.901 1.00 94.94 85 PHE A O 1
ATOM 700 N N . SER A 1 86 ? 9.591 -4.456 -1.108 1.00 96.38 86 SER A N 1
ATOM 701 C CA . SER A 1 86 ? 10.027 -4.624 0.278 1.00 96.38 86 SER A CA 1
ATOM 702 C C . SER A 1 86 ? 8.888 -4.227 1.214 1.00 96.38 86 SER A C 1
ATOM 704 O O . SER A 1 86 ? 8.049 -3.397 0.861 1.00 96.38 86 SER A O 1
ATOM 706 N N . ILE A 1 87 ? 8.819 -4.855 2.387 1.00 96.62 87 ILE A N 1
ATOM 707 C CA . ILE A 1 87 ? 7.738 -4.654 3.354 1.00 96.62 87 ILE A CA 1
ATOM 708 C C . ILE A 1 87 ? 8.312 -4.432 4.756 1.00 96.62 87 ILE A C 1
ATOM 710 O O . ILE A 1 87 ? 9.181 -5.173 5.207 1.00 96.62 87 ILE A O 1
ATOM 714 N N . ASP A 1 88 ? 7.810 -3.404 5.438 1.00 96.25 88 ASP A N 1
ATOM 715 C CA . ASP A 1 88 ? 8.088 -3.085 6.840 1.00 96.25 88 ASP A CA 1
ATOM 716 C C . ASP A 1 88 ? 6.779 -3.180 7.633 1.00 96.25 88 ASP A C 1
ATOM 718 O O . ASP A 1 88 ? 5.854 -2.382 7.434 1.00 96.25 88 ASP A O 1
ATOM 722 N N . VAL A 1 89 ? 6.697 -4.181 8.511 1.00 92.00 89 VAL A N 1
ATOM 723 C CA . VAL A 1 89 ? 5.535 -4.451 9.365 1.00 92.00 89 VAL A CA 1
ATOM 724 C C . VAL A 1 89 ? 5.850 -3.973 10.779 1.00 92.00 89 VAL A C 1
ATOM 726 O O . VAL A 1 89 ? 6.698 -4.546 11.461 1.00 92.00 89 VAL A O 1
ATOM 729 N N . LYS A 1 90 ? 5.155 -2.931 11.249 1.00 82.94 90 LYS A N 1
ATOM 730 C CA . LYS A 1 90 ? 5.355 -2.374 12.596 1.00 82.94 90 LYS A CA 1
ATOM 731 C C . LYS A 1 90 ? 4.062 -2.368 13.387 1.00 82.94 90 LYS A C 1
ATOM 733 O O . LYS A 1 90 ? 3.181 -1.567 13.105 1.00 82.94 90 LYS A O 1
ATOM 738 N N . ASN A 1 91 ? 3.976 -3.228 14.407 1.00 86.06 91 ASN A N 1
ATOM 739 C CA . ASN A 1 91 ? 2.889 -3.266 15.399 1.00 86.06 91 ASN A CA 1
ATOM 740 C C . ASN A 1 91 ? 1.464 -3.293 14.805 1.00 86.06 91 ASN A C 1
ATOM 742 O O . ASN A 1 91 ? 0.506 -2.897 15.471 1.00 86.06 91 ASN A O 1
ATOM 746 N N . ALA A 1 92 ? 1.329 -3.724 13.552 1.00 90.25 92 ALA A N 1
ATOM 747 C CA . ALA A 1 92 ? 0.057 -3.834 12.860 1.00 90.25 92 ALA A CA 1
ATOM 748 C C . ALA A 1 92 ? -0.702 -5.074 13.352 1.00 90.25 92 ALA A C 1
ATOM 750 O O . ALA A 1 92 ? -0.099 -6.042 13.822 1.00 90.25 92 ALA A O 1
ATOM 751 N N . SER A 1 93 ? -2.031 -5.054 13.250 1.00 93.38 93 SER A N 1
ATOM 752 C CA . SER A 1 93 ? -2.829 -6.250 13.525 1.00 93.38 93 SER A CA 1
ATOM 753 C C . SER A 1 93 ? -2.570 -7.331 12.472 1.00 93.38 93 SER A C 1
ATOM 755 O O . SER A 1 93 ? -2.227 -7.020 11.329 1.00 93.38 93 SER A O 1
ATOM 757 N N . ARG A 1 94 ? -2.811 -8.600 12.828 1.00 95.19 94 ARG A N 1
ATOM 758 C CA . ARG A 1 94 ? -2.679 -9.714 11.879 1.00 95.19 94 ARG A CA 1
ATOM 759 C C . ARG A 1 94 ? -3.575 -9.544 10.648 1.00 95.19 94 ARG A C 1
ATOM 761 O O . ARG A 1 94 ? -3.125 -9.771 9.537 1.00 95.19 94 ARG A O 1
ATOM 768 N N . GLU A 1 95 ? -4.799 -9.051 10.840 1.00 95.50 95 GLU A N 1
ATOM 769 C CA . GLU A 1 95 ? -5.733 -8.756 9.743 1.00 95.50 95 GLU A CA 1
ATOM 770 C C . GLU A 1 95 ? -5.173 -7.688 8.778 1.00 95.50 95 GLU A C 1
ATOM 772 O O . GLU A 1 95 ? -5.340 -7.799 7.565 1.00 95.50 95 GLU A O 1
ATOM 777 N N . THR A 1 96 ? -4.458 -6.678 9.290 1.00 95.56 96 THR A N 1
ATOM 778 C CA . THR A 1 96 ? -3.810 -5.651 8.449 1.00 95.56 96 THR A CA 1
ATOM 779 C C . THR A 1 96 ? -2.630 -6.233 7.673 1.00 95.56 96 THR A C 1
ATOM 781 O O . THR A 1 96 ? -2.419 -5.879 6.514 1.00 95.56 96 THR A O 1
ATOM 784 N N . GLU A 1 97 ? -1.869 -7.131 8.301 1.00 96.44 97 GLU A N 1
ATOM 785 C CA . GLU A 1 97 ? -0.770 -7.862 7.667 1.00 96.44 97 GLU A CA 1
ATOM 786 C C . GLU A 1 97 ? -1.261 -8.769 6.536 1.00 96.44 97 GLU A C 1
ATOM 788 O O . GLU A 1 97 ? -0.751 -8.681 5.418 1.00 96.44 97 GLU A O 1
ATOM 793 N N . ASP A 1 98 ? -2.299 -9.567 6.784 1.00 96.88 98 ASP A N 1
ATOM 794 C CA . ASP A 1 98 ? -2.887 -10.446 5.773 1.00 96.88 98 ASP A CA 1
ATOM 795 C C . ASP A 1 98 ? -3.399 -9.633 4.567 1.00 96.88 98 ASP A C 1
ATOM 797 O O . ASP A 1 98 ? -3.138 -9.986 3.413 1.00 96.88 98 ASP A O 1
ATOM 801 N N . TYR A 1 99 ? -4.040 -8.483 4.811 1.00 96.38 99 TYR A N 1
ATOM 802 C CA . TYR A 1 99 ? -4.503 -7.602 3.735 1.00 96.38 99 TYR A CA 1
ATOM 803 C C . TYR A 1 99 ? -3.354 -6.923 2.967 1.00 96.38 99 TYR A C 1
ATOM 805 O O . TYR A 1 99 ? -3.426 -6.754 1.748 1.00 96.38 99 TYR A O 1
ATOM 813 N N . ALA A 1 100 ? -2.254 -6.572 3.639 1.00 96.69 100 ALA A N 1
ATOM 814 C CA . ALA A 1 100 ? -1.057 -6.058 2.975 1.00 96.69 100 ALA A CA 1
ATOM 815 C C . ALA A 1 100 ? -0.459 -7.091 1.999 1.00 96.69 100 ALA A C 1
ATOM 817 O O . ALA A 1 100 ? -0.110 -6.739 0.867 1.00 96.69 100 ALA A O 1
ATOM 818 N N . TYR A 1 101 ? -0.407 -8.368 2.389 1.00 96.75 101 TYR A N 1
ATOM 819 C CA . TYR A 1 101 ? 0.012 -9.449 1.493 1.00 96.75 101 TYR A CA 1
ATOM 820 C C . TYR A 1 101 ? -0.980 -9.695 0.350 1.00 96.75 101 TYR A C 1
ATOM 822 O O . TYR A 1 101 ? -0.550 -9.984 -0.770 1.00 96.75 101 TYR A O 1
ATOM 830 N N . GLU A 1 102 ? -2.285 -9.519 0.574 1.00 95.88 102 GLU A N 1
ATOM 831 C CA . GLU A 1 102 ? -3.280 -9.560 -0.504 1.00 95.88 102 GLU A CA 1
ATOM 832 C C . GLU A 1 102 ? -3.011 -8.472 -1.557 1.00 95.88 102 GLU A C 1
ATOM 834 O O . GLU A 1 102 ? -2.995 -8.762 -2.758 1.00 95.88 102 GLU A O 1
ATOM 839 N N . ILE A 1 103 ? -2.738 -7.232 -1.126 1.00 95.00 103 ILE A N 1
ATOM 840 C CA . ILE A 1 103 ? -2.369 -6.130 -2.029 1.00 95.00 103 ILE A CA 1
ATOM 841 C C . ILE A 1 103 ? -1.118 -6.498 -2.830 1.00 95.00 103 ILE A C 1
ATOM 843 O O . ILE A 1 103 ? -1.128 -6.361 -4.054 1.00 95.00 103 ILE A O 1
ATOM 847 N N . ILE A 1 104 ? -0.069 -7.010 -2.177 1.00 95.25 104 ILE A N 1
ATOM 848 C CA . ILE A 1 104 ? 1.152 -7.468 -2.859 1.00 95.25 104 ILE A CA 1
ATOM 849 C C . ILE A 1 104 ? 0.811 -8.513 -3.926 1.00 95.25 104 ILE A C 1
ATOM 851 O O . ILE A 1 104 ? 1.212 -8.362 -5.080 1.00 95.25 104 ILE A O 1
ATOM 855 N N . GLY A 1 105 ? 0.021 -9.533 -3.583 1.00 94.00 105 GLY A N 1
ATOM 856 C CA . GLY A 1 105 ? -0.395 -10.573 -4.524 1.00 94.00 105 GLY A CA 1
ATOM 857 C C . GLY A 1 105 ? -1.139 -10.014 -5.741 1.00 94.00 105 GLY A C 1
ATOM 858 O O . GLY A 1 105 ? -0.831 -10.378 -6.879 1.00 94.00 105 GLY A O 1
ATOM 859 N N . ARG A 1 106 ? -2.072 -9.078 -5.527 1.00 92.94 106 ARG A N 1
ATOM 860 C CA . ARG A 1 106 ? -2.818 -8.407 -6.605 1.00 92.94 106 ARG A CA 1
ATOM 861 C C . ARG A 1 106 ? -1.907 -7.577 -7.508 1.00 92.94 106 ARG A C 1
ATOM 863 O O . ARG A 1 106 ? -2.049 -7.646 -8.730 1.00 92.94 106 ARG A O 1
ATOM 870 N N . VAL A 1 107 ? -0.964 -6.831 -6.928 1.00 91.38 107 VAL A N 1
ATOM 871 C CA . VAL A 1 107 ? 0.014 -6.036 -7.684 1.00 91.38 107 VAL A CA 1
ATOM 872 C C . VAL A 1 107 ? 0.875 -6.959 -8.539 1.00 91.38 107 VAL A C 1
ATOM 874 O O . VAL A 1 107 ? 0.908 -6.799 -9.755 1.00 91.38 107 VAL A O 1
ATOM 877 N N . LEU A 1 108 ? 1.500 -7.979 -7.945 1.00 89.56 108 LEU A N 1
ATOM 878 C CA . LEU A 1 108 ? 2.356 -8.920 -8.674 1.00 89.56 108 LEU A CA 1
ATOM 879 C C . LEU A 1 108 ? 1.603 -9.642 -9.800 1.00 89.56 108 LEU A C 1
ATOM 881 O O . LEU A 1 108 ? 2.160 -9.843 -10.878 1.00 89.56 108 LEU A O 1
ATOM 885 N N . ASN A 1 109 ? 0.327 -9.984 -9.600 1.00 87.81 109 ASN A N 1
ATOM 886 C CA . ASN A 1 109 ? -0.499 -10.582 -10.650 1.00 87.81 109 ASN A CA 1
ATOM 887 C C . ASN A 1 109 ? -0.721 -9.647 -11.849 1.00 87.81 109 ASN A C 1
ATOM 889 O O . ASN A 1 109 ? -0.769 -10.136 -12.977 1.00 87.81 109 ASN A O 1
ATOM 893 N N . ARG A 1 110 ? -0.784 -8.322 -11.651 1.00 85.25 110 ARG A N 1
ATOM 894 C CA . ARG A 1 110 ? -0.831 -7.370 -12.776 1.00 85.25 110 ARG A CA 1
ATOM 895 C C . ARG A 1 110 ? 0.456 -7.356 -13.596 1.00 85.25 110 ARG A C 1
ATOM 897 O O . ARG A 1 110 ? 0.381 -7.183 -14.806 1.00 85.25 110 ARG A O 1
ATOM 904 N N . PHE A 1 111 ? 1.611 -7.566 -12.968 1.00 80.00 111 PHE A N 1
ATOM 905 C CA . PHE A 1 111 ? 2.895 -7.634 -13.675 1.00 80.00 111 PHE A CA 1
ATOM 906 C C . PHE A 1 111 ? 3.109 -8.985 -14.377 1.00 80.00 111 PHE A C 1
ATOM 908 O O . PHE A 1 111 ? 3.678 -9.031 -15.460 1.00 80.00 111 PHE A O 1
ATOM 915 N N . LYS A 1 112 ? 2.546 -10.084 -13.853 1.00 71.88 112 LYS A N 1
ATOM 916 C CA . LYS A 1 112 ? 2.573 -11.404 -14.521 1.00 71.88 112 LYS A CA 1
ATOM 917 C C . LYS A 1 112 ? 1.770 -11.465 -15.833 1.00 71.88 112 LYS A C 1
ATOM 919 O O . LYS A 1 112 ? 2.022 -12.349 -16.648 1.00 71.88 112 LYS A O 1
ATOM 924 N N . GLY A 1 113 ? 0.802 -10.565 -16.027 1.00 52.19 113 GLY A N 1
ATOM 925 C CA . GLY A 1 113 ? -0.146 -10.580 -17.149 1.00 52.19 113 GLY A CA 1
ATOM 926 C C . GLY A 1 113 ? 0.342 -9.958 -18.463 1.00 52.19 113 GLY A C 1
ATOM 927 O O . GLY A 1 113 ? -0.347 -10.100 -19.467 1.00 52.19 113 GLY A O 1
ATOM 928 N N . ASN A 1 114 ? 1.517 -9.321 -18.498 1.00 47.66 114 ASN A N 1
ATOM 929 C CA . ASN A 1 114 ? 2.057 -8.683 -19.709 1.00 47.66 114 ASN A CA 1
ATOM 930 C C . ASN A 1 114 ? 2.938 -9.611 -20.569 1.00 47.66 114 ASN A C 1
ATOM 932 O O . ASN A 1 114 ? 3.754 -9.138 -21.355 1.00 47.66 114 ASN A O 1
ATOM 936 N N . LYS A 1 115 ? 2.759 -10.938 -20.494 1.00 36.09 115 LYS A N 1
ATOM 937 C CA . LYS A 1 115 ? 3.222 -11.811 -21.583 1.00 36.09 115 LYS A CA 1
ATOM 938 C C . LYS A 1 115 ? 2.323 -11.582 -22.798 1.00 36.09 115 LYS A C 1
ATOM 940 O O . LYS A 1 115 ? 1.336 -12.285 -22.984 1.00 36.09 115 LYS A O 1
ATOM 945 N N . ILE A 1 116 ? 2.665 -10.579 -23.603 1.00 33.88 116 ILE A N 1
ATOM 946 C CA . ILE A 1 116 ? 2.198 -10.483 -24.984 1.00 33.88 116 ILE A CA 1
ATOM 947 C C . ILE A 1 116 ? 2.824 -11.678 -25.716 1.00 33.88 116 ILE A C 1
ATOM 949 O O . ILE A 1 116 ? 4.035 -11.708 -25.930 1.00 33.88 116 ILE A O 1
ATOM 953 N N . THR A 1 117 ? 2.012 -12.700 -25.987 1.00 33.81 117 THR A N 1
ATOM 954 C CA . THR A 1 117 ? 2.247 -13.651 -27.085 1.00 33.81 117 THR A CA 1
ATOM 955 C C . THR A 1 117 ? 2.142 -12.940 -28.418 1.00 33.81 117 THR A C 1
ATOM 957 O O . THR A 1 117 ? 1.185 -12.139 -28.545 1.00 33.81 117 THR A O 1
#

Radius of gyration: 14.0 Å; chains: 1; bounding box: 30×30×43 Å